Protein AF-A0A543JI62-F1 (afdb_monomer_lite)

pLDDT: mean 86.74, std 11.86, range [44.0, 97.31]

Secondary structure (DSSP, 8-state):
---THHHHHHHHHHHHHHHHHHHHHHHHHTTTTT----GGGG-GGGGGGHHHHHHHHHHHHHHHHHHHHHHHHHHHHHHHHHHHHHHHHHHHHHHHHTT-

Foldseek 3Di:
DPACVVVLVVLLVVLVVLLVVLVVQCVVCLCQLVDDDDLPVLPPVGSVCRVVSNVVSVVVNVVSVVSNVVSNVVSVVSNVVSVVRVVVVVVVVVVVVVVD

Radius of gyration: 23.53 Å; chains: 1; bounding box: 49×16×72 Å

Sequence (100 aa):
MAGYGTSTEAMQKASKGISDAAKETADGLKDVGQTQTIARDFGEAHQQHFTNYKAGIDNFGKGITNMTSVLGGFAGKIASGATTYGDVESTNAADLGSQY

Structure (mmCIF, N/CA/C/O backbone):
data_AF-A0A543JI62-F1
#
_entry.id   AF-A0A543JI62-F1
#
loop_
_atom_site.group_PDB
_atom_site.id
_atom_site.type_symbol
_atom_site.label_atom_id
_atom_site.label_alt_id
_atom_site.label_comp_id
_atom_site.label_asym_id
_atom_site.label_entity_id
_atom_site.label_seq_id
_atom_site.pdbx_PDB_ins_code
_atom_site.Cartn_x
_atom_site.Cartn_y
_atom_site.Cartn_z
_atom_site.occupancy
_atom_site.B_iso_or_equiv
_atom_site.auth_seq_id
_atom_site.auth_comp_id
_atom_site.auth_asym_id
_atom_site.auth_atom_id
_atom_site.pdbx_PDB_model_num
ATOM 1 N N . MET A 1 1 ? 16.624 8.944 -32.810 1.00 44.00 1 MET A N 1
ATOM 2 C CA . MET A 1 1 ? 15.835 7.830 -32.253 1.00 44.00 1 MET A CA 1
ATOM 3 C C . MET A 1 1 ? 15.779 8.029 -30.745 1.00 44.00 1 MET A C 1
ATOM 5 O O . MET A 1 1 ? 16.720 7.652 -30.066 1.00 44.00 1 MET A O 1
ATOM 9 N N . ALA A 1 2 ? 14.761 8.725 -30.227 1.00 51.81 2 ALA A N 1
ATOM 10 C CA . ALA A 1 2 ? 14.479 8.719 -28.789 1.00 51.81 2 ALA A CA 1
ATOM 11 C C . ALA A 1 2 ? 13.746 7.399 -28.518 1.00 51.81 2 ALA A C 1
ATOM 13 O O . ALA A 1 2 ? 12.530 7.315 -28.677 1.00 51.81 2 ALA A O 1
ATOM 14 N N . GLY A 1 3 ? 14.548 6.349 -28.343 1.00 52.00 3 GLY A N 1
ATOM 15 C CA . GLY A 1 3 ? 14.114 4.963 -28.231 1.00 52.00 3 GLY A CA 1
ATOM 16 C C . GLY A 1 3 ? 13.454 4.675 -26.888 1.00 52.00 3 GLY A C 1
ATOM 17 O O . GLY A 1 3 ? 13.443 5.516 -25.985 1.00 52.00 3 GLY A O 1
ATOM 18 N N . TYR A 1 4 ? 12.865 3.491 -26.773 1.00 58.25 4 TYR A N 1
ATOM 19 C CA . TYR A 1 4 ? 12.071 3.076 -25.621 1.00 58.25 4 TYR A CA 1
ATOM 20 C C . TYR A 1 4 ? 12.820 3.203 -24.282 1.00 58.25 4 TYR A C 1
ATOM 22 O O . TYR A 1 4 ? 12.144 3.362 -23.272 1.00 58.25 4 TYR A O 1
ATOM 30 N N . GLY A 1 5 ? 14.155 3.284 -24.265 1.00 63.34 5 GLY A N 1
ATOM 31 C CA . GLY A 1 5 ? 15.001 3.570 -23.101 1.00 63.34 5 GLY A CA 1
ATOM 32 C C . GLY A 1 5 ? 14.487 4.677 -22.168 1.00 63.34 5 GLY A C 1
ATOM 33 O O . GLY A 1 5 ? 14.325 4.455 -20.968 1.00 63.34 5 GLY A O 1
ATOM 34 N N . THR A 1 6 ? 14.130 5.857 -22.695 1.00 64.06 6 THR A N 1
ATOM 35 C CA . THR A 1 6 ? 13.585 6.949 -21.855 1.00 64.06 6 THR A CA 1
ATOM 36 C C . THR A 1 6 ? 12.212 6.591 -21.267 1.00 64.06 6 THR A C 1
ATOM 38 O O . THR A 1 6 ? 11.874 6.995 -20.154 1.00 64.06 6 THR A O 1
ATOM 41 N N . SER A 1 7 ? 11.420 5.793 -21.988 1.00 78.88 7 SER A N 1
ATOM 42 C CA . SER A 1 7 ? 10.116 5.311 -21.516 1.00 78.88 7 SER A CA 1
ATOM 43 C C . SER A 1 7 ? 10.263 4.184 -20.488 1.00 78.88 7 SER A C 1
ATOM 45 O O . SER A 1 7 ? 9.534 4.169 -19.499 1.00 78.88 7 SER A O 1
ATOM 47 N N . THR A 1 8 ? 11.233 3.279 -20.651 1.00 85.44 8 THR A N 1
ATOM 48 C CA . THR A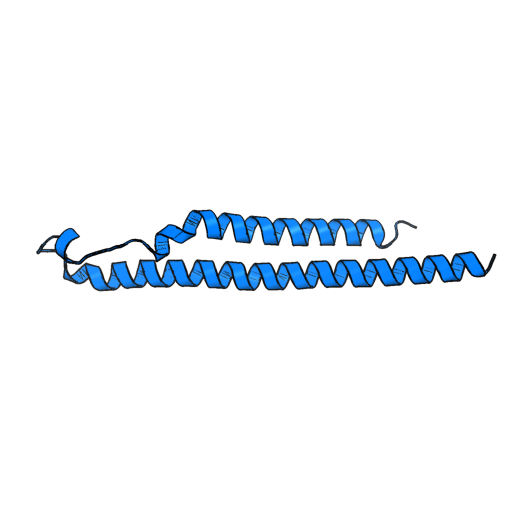 1 8 ? 11.505 2.190 -19.703 1.00 85.44 8 THR A CA 1
ATOM 49 C C . THR A 1 8 ? 12.066 2.712 -18.385 1.00 85.44 8 THR A C 1
ATOM 51 O O . THR A 1 8 ? 11.631 2.259 -17.328 1.00 85.44 8 THR A O 1
ATOM 54 N N . GLU A 1 9 ? 12.946 3.717 -18.413 1.00 86.94 9 GLU A N 1
ATOM 55 C CA . GLU A 1 9 ? 13.425 4.396 -17.200 1.00 86.94 9 GLU A CA 1
ATOM 56 C C . GLU A 1 9 ? 12.276 5.083 -16.450 1.00 86.94 9 GLU A C 1
ATOM 58 O O . GLU A 1 9 ? 12.138 4.938 -15.231 1.00 86.94 9 GLU A O 1
ATOM 63 N N . ALA A 1 10 ? 11.399 5.787 -17.175 1.00 89.94 10 ALA A N 1
ATOM 64 C CA . ALA A 1 10 ? 10.219 6.415 -16.589 1.00 89.94 10 ALA A CA 1
ATOM 65 C C . ALA A 1 10 ? 9.274 5.377 -15.955 1.00 89.94 10 ALA A C 1
ATOM 67 O O . ALA A 1 10 ? 8.780 5.592 -14.846 1.00 89.94 10 ALA A O 1
ATOM 68 N N . MET A 1 11 ? 9.064 4.230 -16.610 1.00 91.31 11 MET A N 1
ATOM 69 C CA . MET A 1 11 ? 8.262 3.125 -16.077 1.00 91.31 11 MET A CA 1
ATOM 70 C C . MET A 1 11 ? 8.888 2.510 -14.820 1.00 91.31 11 MET A C 1
ATOM 72 O O . MET A 1 11 ? 8.187 2.307 -13.829 1.00 91.31 11 MET A O 1
ATOM 76 N N . GLN A 1 12 ? 10.198 2.258 -14.813 1.00 92.56 12 GLN A N 1
ATOM 77 C CA . GLN A 1 12 ? 10.900 1.745 -13.631 1.00 92.56 12 GLN A CA 1
ATOM 78 C C . GLN A 1 12 ? 10.796 2.720 -12.455 1.00 92.56 12 GLN A C 1
ATOM 80 O O . GLN A 1 12 ? 10.470 2.316 -11.336 1.00 92.56 12 GLN A O 1
ATOM 85 N N . LYS A 1 13 ? 10.989 4.019 -12.710 1.00 94.19 13 LYS A N 1
ATOM 86 C CA . LYS A 1 13 ? 10.834 5.066 -11.694 1.00 94.19 13 LYS A CA 1
ATOM 87 C C . LYS A 1 13 ? 9.403 5.130 -11.157 1.00 94.19 13 LYS A C 1
ATOM 89 O O . LYS A 1 13 ? 9.219 5.240 -9.946 1.00 94.19 13 LYS A O 1
ATOM 94 N N . ALA A 1 14 ? 8.400 5.028 -12.028 1.00 94.38 14 ALA A N 1
ATOM 95 C CA . ALA A 1 14 ? 6.996 5.005 -11.628 1.00 94.38 14 ALA A CA 1
ATOM 96 C C . ALA A 1 14 ? 6.664 3.769 -10.777 1.00 94.38 14 ALA A C 1
ATOM 98 O O . ALA A 1 14 ? 6.065 3.904 -9.713 1.00 94.38 14 ALA A O 1
ATOM 99 N N . SER A 1 15 ? 7.108 2.579 -11.199 1.00 95.69 15 SER A N 1
ATOM 100 C CA . SER A 1 15 ? 6.947 1.331 -10.443 1.00 95.69 15 SER A CA 1
ATOM 101 C C . SER A 1 15 ? 7.549 1.440 -9.038 1.00 95.69 15 SER A C 1
ATOM 103 O O . SER A 1 15 ? 6.882 1.136 -8.043 1.00 95.69 15 SER A O 1
ATOM 105 N N . LYS A 1 16 ? 8.779 1.959 -8.940 1.00 95.88 16 LYS A N 1
ATOM 106 C CA . LYS A 1 16 ? 9.433 2.199 -7.654 1.00 95.88 16 LYS A CA 1
ATOM 107 C C . LYS A 1 16 ? 8.652 3.193 -6.793 1.00 95.88 16 LYS A C 1
ATOM 109 O O . LYS A 1 16 ? 8.360 2.876 -5.647 1.00 95.88 16 LYS A O 1
ATOM 114 N N . GLY A 1 17 ? 8.264 4.343 -7.344 1.00 97.19 17 GLY A N 1
ATOM 115 C CA . GLY A 1 17 ? 7.517 5.363 -6.603 1.00 97.19 17 GLY A CA 1
ATOM 116 C C . GLY A 1 17 ? 6.184 4.851 -6.051 1.00 97.19 17 GLY A C 1
ATOM 117 O O . GLY A 1 17 ? 5.856 5.115 -4.899 1.00 97.19 17 GLY A O 1
ATOM 118 N N . ILE A 1 18 ? 5.446 4.062 -6.839 1.00 96.00 18 ILE A N 1
ATOM 119 C CA . ILE A 1 18 ? 4.190 3.440 -6.395 1.00 96.00 18 ILE A CA 1
ATOM 120 C C . ILE A 1 18 ? 4.450 2.447 -5.258 1.00 96.00 18 ILE A C 1
ATOM 122 O O . ILE A 1 18 ? 3.742 2.470 -4.252 1.00 96.00 18 ILE A O 1
ATOM 126 N N . SER A 1 19 ? 5.464 1.590 -5.404 1.00 95.44 19 SER A N 1
ATOM 127 C CA . SER A 1 19 ? 5.816 0.591 -4.388 1.00 95.44 19 SER A CA 1
ATOM 128 C C . SER A 1 19 ? 6.266 1.238 -3.080 1.00 95.44 19 SER A C 1
ATOM 130 O O . SER A 1 19 ? 5.822 0.827 -2.009 1.00 95.44 19 SER A O 1
ATOM 132 N N . ASP A 1 20 ? 7.119 2.261 -3.166 1.00 96.50 20 ASP A N 1
ATOM 133 C CA . ASP A 1 20 ? 7.646 2.979 -2.007 1.00 96.50 20 ASP A CA 1
ATOM 134 C C . ASP A 1 20 ? 6.511 3.703 -1.268 1.00 96.50 20 ASP A C 1
ATOM 136 O O . ASP A 1 20 ? 6.361 3.508 -0.066 1.00 96.50 20 ASP A O 1
ATOM 140 N N . ALA A 1 21 ? 5.638 4.430 -1.978 1.00 95.25 21 ALA A N 1
ATOM 141 C CA . ALA A 1 21 ? 4.492 5.108 -1.368 1.00 95.25 21 ALA A CA 1
ATOM 142 C C . ALA A 1 21 ? 3.509 4.121 -0.710 1.00 95.25 21 ALA A C 1
ATOM 144 O O . ALA A 1 21 ? 3.008 4.366 0.391 1.00 95.25 21 ALA A O 1
ATOM 145 N N . ALA A 1 22 ? 3.248 2.979 -1.356 1.00 94.31 22 ALA A N 1
ATOM 146 C CA . ALA A 1 22 ? 2.385 1.933 -0.812 1.00 94.31 22 ALA A CA 1
ATOM 147 C C . ALA A 1 22 ? 2.967 1.298 0.459 1.00 94.31 22 ALA A C 1
ATOM 149 O O . ALA A 1 22 ? 2.221 0.972 1.387 1.00 94.31 22 ALA A O 1
ATOM 150 N N . LYS A 1 23 ? 4.292 1.121 0.498 1.00 92.69 23 LYS A N 1
ATOM 151 C CA . LYS A 1 23 ? 5.010 0.587 1.654 1.00 92.69 23 LYS A CA 1
ATOM 152 C C . LYS A 1 23 ? 5.084 1.599 2.791 1.00 92.69 23 LYS A C 1
ATOM 154 O O . LYS A 1 23 ? 4.749 1.246 3.911 1.00 92.69 23 LYS A O 1
ATOM 159 N N . GLU A 1 24 ? 5.452 2.844 2.507 1.00 94.31 24 GLU A N 1
ATOM 160 C CA . GLU A 1 24 ? 5.517 3.919 3.501 1.00 94.31 24 GLU A CA 1
ATOM 161 C C . GLU A 1 24 ? 4.152 4.140 4.161 1.00 94.31 24 GLU A C 1
ATOM 163 O O . GLU A 1 24 ? 4.053 4.219 5.385 1.00 94.31 24 GLU A O 1
ATOM 168 N N . THR A 1 25 ? 3.07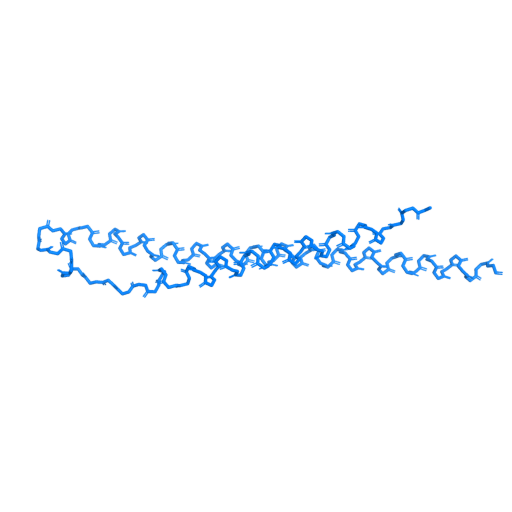9 4.127 3.364 1.00 89.94 25 THR A N 1
ATOM 169 C CA . THR A 1 25 ? 1.714 4.226 3.893 1.00 89.94 25 THR A CA 1
ATOM 170 C C . THR A 1 25 ? 1.360 3.029 4.779 1.00 89.94 25 THR A C 1
ATOM 172 O O . THR A 1 25 ? 0.763 3.209 5.839 1.00 89.94 25 THR A O 1
ATOM 175 N N . ALA A 1 26 ? 1.736 1.806 4.384 1.00 90.88 26 ALA A N 1
ATOM 176 C CA . ALA A 1 26 ? 1.532 0.630 5.228 1.00 90.88 26 ALA A CA 1
ATOM 177 C C . ALA A 1 26 ? 2.314 0.715 6.535 1.00 90.88 26 ALA A C 1
ATOM 179 O O . ALA A 1 26 ? 1.747 0.478 7.596 1.00 90.88 26 ALA A O 1
ATOM 180 N N . ASP A 1 27 ? 3.591 1.078 6.467 1.00 91.00 27 ASP A N 1
ATOM 181 C CA . ASP A 1 27 ? 4.468 1.155 7.628 1.00 91.00 27 ASP A CA 1
ATOM 182 C C . ASP A 1 27 ? 4.002 2.232 8.616 1.00 91.00 27 ASP A C 1
ATOM 184 O O . ASP A 1 27 ? 4.029 1.991 9.824 1.00 91.00 27 ASP A O 1
ATOM 188 N N . GLY A 1 28 ? 3.519 3.376 8.119 1.00 89.94 28 GLY A N 1
ATOM 189 C CA . GLY A 1 28 ? 2.985 4.464 8.942 1.00 89.94 28 GLY A CA 1
ATOM 190 C C . GLY A 1 28 ? 1.626 4.166 9.581 1.00 89.94 28 GLY A C 1
ATOM 191 O O . GLY A 1 28 ? 1.270 4.791 10.577 1.00 89.94 28 GLY A O 1
ATOM 192 N N . LEU A 1 29 ? 0.862 3.215 9.034 1.00 88.94 29 LEU A N 1
ATOM 193 C CA . LEU A 1 29 ? -0.495 2.909 9.499 1.00 88.94 29 LEU A CA 1
ATOM 194 C C . LEU A 1 29 ? -0.669 1.493 10.065 1.00 88.94 29 LEU A C 1
ATOM 196 O O . LEU A 1 29 ? -1.760 1.159 10.534 1.00 88.94 29 LEU A O 1
ATOM 200 N N . LYS A 1 30 ? 0.379 0.660 10.059 1.00 82.81 30 LYS A N 1
ATOM 201 C CA . LYS A 1 30 ? 0.335 -0.737 10.532 1.00 82.81 30 LYS A CA 1
ATOM 202 C C . LYS A 1 30 ? -0.185 -0.868 11.967 1.00 82.81 30 LYS A C 1
ATOM 204 O O . LYS A 1 30 ? -0.885 -1.830 12.276 1.00 82.81 30 LYS A O 1
ATOM 209 N N . ASP A 1 31 ? 0.094 0.128 12.807 1.00 88.19 31 ASP A N 1
ATOM 210 C CA . ASP A 1 31 ? -0.272 0.116 14.223 1.00 88.19 31 ASP A CA 1
ATOM 211 C C . ASP A 1 31 ? -1.756 0.453 14.439 1.00 88.19 31 ASP A C 1
ATOM 213 O O . ASP A 1 31 ? -2.347 0.054 15.444 1.00 88.19 31 ASP A O 1
ATOM 217 N N . VAL A 1 32 ? -2.408 1.127 13.480 1.00 87.25 32 VAL A N 1
ATOM 218 C CA . VAL A 1 32 ? -3.824 1.502 13.612 1.00 87.25 32 VAL A CA 1
ATOM 219 C C . VAL A 1 32 ? -4.680 0.245 13.704 1.00 87.25 32 VAL A C 1
ATOM 221 O O . VAL A 1 32 ? -5.398 0.073 14.682 1.00 87.25 32 VAL A O 1
ATOM 224 N N . GLY A 1 33 ? -4.534 -0.693 12.763 1.00 82.81 33 GLY A N 1
ATOM 225 C CA . GLY A 1 33 ? -5.253 -1.975 12.796 1.00 82.81 33 GLY A CA 1
ATOM 226 C C . GLY A 1 33 ? -4.885 -2.877 13.984 1.00 82.81 33 GLY A C 1
ATOM 227 O O . GLY A 1 33 ? -5.631 -3.796 14.315 1.00 82.81 33 GLY A O 1
ATOM 228 N N . GLN A 1 34 ? -3.750 -2.618 14.636 1.00 86.06 34 GLN A N 1
ATOM 229 C CA . GLN A 1 34 ? -3.262 -3.362 15.801 1.00 86.06 34 GLN A CA 1
ATOM 230 C C . GLN A 1 34 ? -3.608 -2.688 17.130 1.00 86.06 34 GLN A C 1
ATOM 232 O O . GLN A 1 34 ? -3.271 -3.217 18.192 1.00 86.06 34 GLN A O 1
ATOM 237 N N . THR A 1 35 ? -4.287 -1.540 17.089 1.00 88.75 35 THR A N 1
ATOM 238 C CA . THR A 1 35 ? -4.636 -0.791 18.291 1.00 88.75 35 THR A CA 1
ATOM 239 C C . THR A 1 35 ? -5.507 -1.664 19.191 1.00 88.75 35 THR A C 1
ATOM 241 O O . THR A 1 35 ? -6.622 -2.068 18.834 1.00 88.75 35 THR A O 1
ATOM 244 N N . GLN A 1 36 ? -4.974 -1.987 20.371 1.00 86.69 36 GLN A N 1
ATOM 245 C CA . GLN A 1 36 ? -5.732 -2.687 21.395 1.00 86.69 36 GLN A CA 1
ATOM 246 C C . GLN A 1 36 ? -6.811 -1.754 21.921 1.00 86.69 36 GLN A C 1
ATOM 248 O O . GLN A 1 36 ? -6.548 -0.613 22.290 1.00 86.69 36 GLN A O 1
ATOM 253 N N . THR A 1 37 ? -8.042 -2.246 21.938 1.00 88.00 37 THR A N 1
ATOM 254 C CA . THR A 1 37 ? -9.193 -1.497 22.427 1.00 88.00 37 THR A CA 1
ATOM 255 C C . THR A 1 37 ? -10.007 -2.427 23.305 1.00 88.00 37 THR A C 1
ATOM 257 O O . THR A 1 37 ? -10.214 -3.596 22.968 1.00 88.00 37 THR A O 1
ATOM 260 N N . ILE A 1 38 ? -10.457 -1.919 24.447 1.00 90.38 38 ILE A N 1
ATOM 261 C CA . ILE A 1 38 ? -11.331 -2.649 25.361 1.00 90.38 38 ILE A CA 1
ATOM 262 C C . ILE A 1 38 ? -12.569 -1.806 25.651 1.00 90.38 38 ILE A C 1
ATOM 264 O O . ILE A 1 38 ? -12.480 -0.592 25.821 1.00 90.38 38 ILE A O 1
ATOM 268 N N . ALA A 1 39 ? -13.734 -2.452 25.727 1.00 89.44 39 ALA A N 1
ATOM 269 C CA . ALA A 1 39 ? -15.013 -1.763 25.912 1.00 89.44 39 ALA A CA 1
ATOM 270 C C . ALA A 1 39 ? -15.049 -0.897 27.181 1.00 89.44 39 ALA A C 1
ATOM 272 O O . ALA A 1 39 ? -15.690 0.149 27.201 1.00 89.44 39 ALA A O 1
ATOM 273 N N . ARG A 1 40 ? -14.325 -1.312 28.229 1.00 90.44 40 ARG A N 1
ATOM 274 C CA . ARG A 1 40 ? -14.236 -0.581 29.498 1.00 90.44 40 ARG A CA 1
ATOM 275 C C . ARG A 1 40 ? -13.682 0.836 29.326 1.00 90.44 40 ARG A C 1
ATOM 277 O O . ARG A 1 40 ? -14.140 1.734 30.023 1.00 90.44 40 ARG A O 1
ATOM 284 N N . ASP A 1 41 ? -12.760 1.044 28.389 1.00 92.19 41 ASP A N 1
ATOM 285 C CA . ASP A 1 41 ? -12.096 2.340 28.195 1.00 92.19 41 ASP A CA 1
ATOM 286 C C . ASP A 1 41 ? -13.014 3.377 27.527 1.00 92.19 41 ASP A C 1
ATOM 288 O O . ASP A 1 41 ? -12.706 4.564 27.515 1.00 92.19 41 ASP A O 1
ATOM 292 N N . PHE A 1 42 ? -14.177 2.951 27.023 1.00 92.00 42 PHE A N 1
ATOM 293 C CA . PHE A 1 42 ? -15.216 3.844 26.506 1.00 92.00 42 PHE A CA 1
ATOM 294 C C . PHE A 1 42 ? -16.091 4.420 27.634 1.00 92.00 42 PHE A C 1
ATOM 296 O O . PHE A 1 42 ? -16.829 5.374 27.411 1.00 92.00 42 PHE A O 1
ATOM 303 N N . GLY A 1 43 ? -15.998 3.883 28.855 1.00 91.62 43 GLY A N 1
ATOM 304 C CA . GLY A 1 43 ? -16.873 4.235 29.972 1.00 91.62 43 GLY A CA 1
ATOM 305 C C . GLY A 1 43 ? -18.237 3.541 29.896 1.00 91.62 43 GLY A C 1
ATOM 306 O O . GLY A 1 43 ? -18.701 3.144 28.827 1.00 91.62 43 GLY A O 1
ATOM 307 N N . GLU A 1 44 ? -18.893 3.376 31.049 1.00 90.31 44 GLU A N 1
ATOM 308 C CA . GLU A 1 44 ? -20.143 2.604 31.179 1.00 90.31 44 GLU A CA 1
ATOM 309 C C . GLU A 1 44 ? -21.259 3.096 30.247 1.00 90.31 44 GLU A C 1
ATOM 311 O O . GLU A 1 44 ? -21.961 2.287 29.646 1.00 90.31 44 GLU A O 1
ATOM 316 N N . ALA A 1 45 ? -21.374 4.412 30.056 1.00 93.19 45 ALA A N 1
ATOM 317 C CA . ALA A 1 45 ? -22.415 5.026 29.233 1.00 93.19 45 ALA A CA 1
ATOM 318 C C . ALA A 1 45 ? -22.203 4.889 27.710 1.00 93.19 45 ALA A C 1
ATOM 320 O O . ALA A 1 45 ? -23.107 5.223 26.941 1.00 93.19 45 ALA A O 1
ATOM 321 N N . HIS A 1 46 ? -21.026 4.445 27.255 1.00 92.25 46 HIS A N 1
ATOM 322 C CA . HIS A 1 46 ? -20.659 4.435 25.832 1.00 92.25 46 HIS A CA 1
ATOM 323 C C . HIS A 1 46 ? -20.190 3.068 25.322 1.00 92.25 46 HIS A C 1
ATOM 325 O O . HIS A 1 46 ? -19.761 2.962 24.168 1.00 92.25 46 HIS A O 1
ATOM 331 N N . GLN A 1 47 ? -20.308 2.008 26.128 1.00 92.44 47 GLN A N 1
ATOM 332 C CA . GLN A 1 47 ? -19.898 0.654 25.737 1.00 92.44 47 GLN A CA 1
ATOM 333 C C . GLN A 1 47 ? -20.597 0.172 24.457 1.00 92.44 47 GLN A C 1
ATOM 335 O O . GLN A 1 47 ? -19.996 -0.556 23.669 1.00 92.44 47 GLN A O 1
ATOM 340 N N . GLN A 1 48 ? -21.823 0.633 24.182 1.00 91.69 48 GLN A N 1
ATOM 341 C CA . GLN A 1 48 ? -22.552 0.320 22.949 1.00 91.69 48 GLN A CA 1
ATOM 342 C C . GLN A 1 48 ? -21.829 0.766 21.665 1.00 91.69 48 GLN A C 1
ATOM 344 O O . GLN A 1 48 ? -22.099 0.228 20.593 1.00 91.69 48 GLN A O 1
ATOM 349 N N . HIS A 1 49 ? -20.907 1.732 21.744 1.00 93.88 49 HIS A N 1
ATOM 350 C CA . HIS A 1 49 ? -20.144 2.219 20.589 1.00 93.88 49 HIS A CA 1
ATOM 351 C C . HIS A 1 49 ? -18.875 1.402 20.319 1.00 93.88 49 HIS A C 1
ATOM 353 O O . HIS A 1 49 ? -18.331 1.471 19.214 1.00 93.88 49 HIS A O 1
ATOM 359 N N . PHE A 1 50 ? -18.426 0.606 21.296 1.00 94.31 50 PHE A N 1
ATOM 360 C CA . PHE A 1 50 ? -17.176 -0.147 21.224 1.00 94.31 50 PHE A CA 1
ATOM 361 C C . PHE A 1 50 ? -17.118 -1.065 20.000 1.00 94.31 50 PHE A C 1
ATOM 363 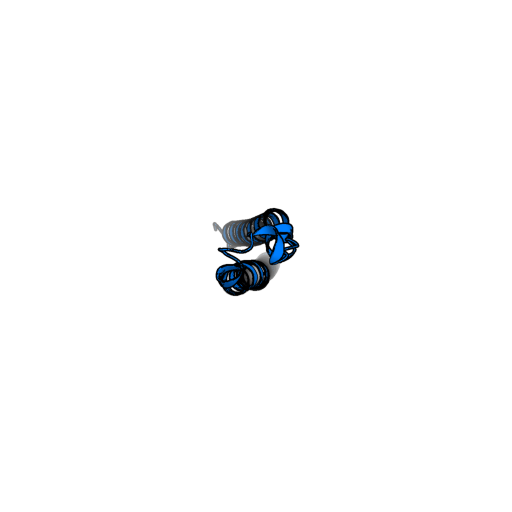O O . PHE A 1 50 ? -16.141 -1.037 19.257 1.00 94.31 50 PHE A O 1
ATOM 370 N N . THR A 1 51 ? -18.179 -1.836 19.746 1.00 93.31 51 THR A N 1
ATOM 371 C CA . THR A 1 51 ? -18.221 -2.793 18.630 1.00 93.31 51 THR A CA 1
ATOM 372 C C . THR A 1 51 ? -18.009 -2.108 17.282 1.00 93.31 51 THR A C 1
ATOM 374 O O . THR A 1 51 ? -17.206 -2.572 16.475 1.00 93.31 51 THR A O 1
ATOM 377 N N . ASN A 1 52 ? -18.680 -0.975 17.049 1.00 94.00 52 ASN A N 1
ATOM 378 C CA . ASN A 1 52 ? -18.555 -0.231 15.795 1.00 94.00 52 ASN A CA 1
ATOM 379 C C . ASN A 1 52 ? -17.165 0.394 15.649 1.00 94.00 52 ASN A C 1
ATOM 381 O O . ASN A 1 52 ? -16.589 0.363 14.564 1.00 94.00 52 ASN A O 1
ATOM 385 N N . TYR A 1 53 ? -16.609 0.920 16.741 1.00 93.69 53 TYR A N 1
ATOM 386 C CA . TYR A 1 53 ? -15.255 1.464 16.747 1.00 93.69 53 TYR A CA 1
ATOM 387 C C . TYR A 1 53 ? -14.207 0.388 16.441 1.00 93.69 53 TYR A C 1
ATOM 389 O O . TYR A 1 53 ? -13.382 0.562 15.543 1.00 93.69 53 TYR A O 1
ATOM 397 N N . LYS A 1 54 ? -14.286 -0.758 17.129 1.00 92.88 54 LYS A N 1
ATOM 398 C CA . LYS A 1 54 ? -13.390 -1.897 16.913 1.00 92.88 54 LYS A CA 1
ATOM 399 C C . LYS A 1 54 ? -13.480 -2.409 15.476 1.00 92.88 54 LYS A C 1
ATOM 401 O O . LYS A 1 54 ? -12.451 -2.582 14.828 1.00 92.88 54 LYS A O 1
ATOM 406 N N . ALA A 1 55 ? -14.693 -2.570 14.948 1.00 93.12 55 ALA A N 1
ATOM 407 C CA . ALA A 1 55 ? -14.899 -2.961 13.557 1.00 93.12 55 ALA A CA 1
ATOM 408 C C . ALA A 1 55 ? -14.303 -1.942 12.569 1.00 93.12 55 ALA A C 1
ATOM 410 O O . ALA A 1 55 ? -13.714 -2.335 11.563 1.00 93.12 55 ALA A O 1
ATOM 411 N N . GLY A 1 56 ? -14.418 -0.643 12.858 1.00 93.56 56 GLY A N 1
ATOM 412 C CA . GLY A 1 56 ? -13.815 0.423 12.057 1.00 93.56 56 GLY A CA 1
ATOM 413 C C . GLY A 1 56 ? -12.292 0.317 11.987 1.00 93.56 56 GLY A C 1
ATOM 414 O O . GLY A 1 56 ? -11.732 0.329 10.892 1.00 93.56 56 GLY A O 1
ATOM 415 N N . ILE A 1 57 ? -11.633 0.138 13.135 1.00 93.62 57 ILE A N 1
ATOM 416 C CA . ILE A 1 57 ? -10.178 -0.065 13.212 1.00 93.62 57 ILE A CA 1
ATOM 417 C C . ILE A 1 57 ? -9.744 -1.314 12.438 1.00 93.62 57 ILE A C 1
ATOM 419 O O . ILE A 1 57 ? -8.809 -1.252 11.636 1.00 93.62 57 ILE A O 1
ATOM 423 N N . ASP A 1 58 ? -10.441 -2.434 12.631 1.00 91.25 58 ASP A N 1
ATOM 424 C CA . ASP A 1 58 ? -10.105 -3.693 11.960 1.00 91.25 58 ASP A CA 1
ATOM 425 C C . ASP A 1 58 ? -10.264 -3.579 10.438 1.00 91.25 58 ASP A C 1
ATOM 427 O O . ASP A 1 58 ? -9.426 -4.066 9.674 1.00 91.25 58 ASP A O 1
ATOM 431 N N . ASN A 1 59 ? -11.324 -2.910 9.981 1.00 93.62 59 ASN A N 1
ATOM 432 C CA . ASN A 1 59 ? -11.562 -2.669 8.560 1.00 93.62 59 ASN A CA 1
ATOM 433 C C . ASN A 1 59 ? -10.528 -1.717 7.960 1.00 93.62 59 ASN A C 1
ATOM 435 O O . ASN A 1 59 ? -10.078 -1.945 6.838 1.00 93.62 59 ASN A O 1
ATOM 439 N N . PHE A 1 60 ? -10.116 -0.689 8.702 1.00 92.31 60 PHE A N 1
ATOM 440 C CA . PHE A 1 60 ? -9.061 0.219 8.270 1.00 92.31 60 PHE A CA 1
ATOM 441 C C . PHE A 1 60 ? -7.725 -0.517 8.102 1.00 92.31 60 PHE A C 1
ATOM 443 O O . PHE A 1 60 ? -7.108 -0.425 7.041 1.00 92.31 60 PHE A O 1
ATOM 450 N N . GLY A 1 61 ? -7.338 -1.340 9.085 1.00 91.62 61 GLY A N 1
ATOM 451 C CA . GLY A 1 61 ? -6.144 -2.189 9.008 1.00 91.62 61 GLY A CA 1
ATOM 452 C C . GLY A 1 61 ? -6.148 -3.112 7.784 1.00 91.62 61 GLY A C 1
ATOM 453 O O . GLY A 1 61 ? -5.192 -3.126 7.008 1.00 91.62 61 GLY A O 1
ATOM 454 N N . LYS A 1 62 ? -7.258 -3.825 7.548 1.00 91.31 62 LYS A N 1
ATOM 455 C CA . LYS A 1 62 ? -7.433 -4.665 6.347 1.00 91.31 62 LYS A CA 1
ATOM 456 C C . LYS A 1 62 ? -7.353 -3.853 5.053 1.00 91.31 62 LYS A C 1
ATOM 458 O O . LYS A 1 62 ? -6.763 -4.311 4.077 1.00 91.31 62 LYS A O 1
ATOM 463 N N . GLY A 1 63 ? -7.939 -2.656 5.041 1.00 92.75 63 GLY A N 1
ATOM 464 C CA . GLY A 1 63 ? -7.909 -1.742 3.901 1.00 92.75 63 GLY A CA 1
ATOM 465 C C . GLY A 1 63 ? -6.486 -1.357 3.502 1.00 92.75 63 GLY A C 1
ATOM 466 O O . GLY A 1 63 ? -6.150 -1.425 2.321 1.00 92.75 63 GLY A O 1
ATOM 467 N N . ILE A 1 64 ? -5.633 -1.045 4.481 1.00 92.44 64 ILE A N 1
ATOM 468 C CA . ILE A 1 64 ? -4.214 -0.736 4.255 1.00 92.44 64 ILE A CA 1
ATOM 469 C C . ILE A 1 64 ? -3.492 -1.935 3.640 1.00 92.44 64 ILE A C 1
ATOM 471 O O . ILE A 1 64 ? -2.851 -1.794 2.601 1.00 92.44 64 ILE A O 1
ATOM 475 N N . THR A 1 65 ? -3.641 -3.129 4.225 1.00 90.50 65 THR A N 1
ATOM 476 C CA . THR A 1 65 ? -3.019 -4.351 3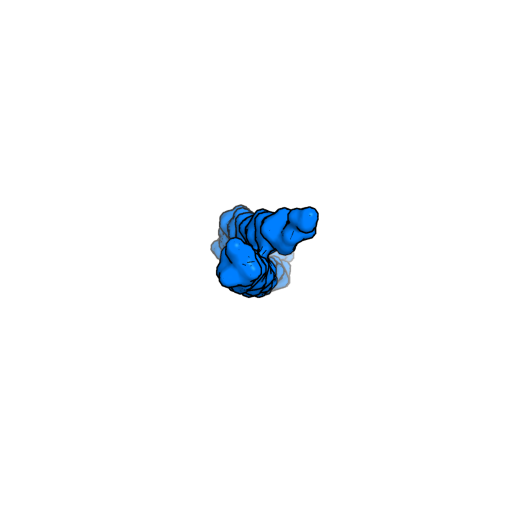.688 1.00 90.50 65 THR A CA 1
ATOM 477 C C . THR A 1 65 ? -3.449 -4.618 2.244 1.00 90.50 65 THR A C 1
ATOM 479 O O . THR A 1 65 ? -2.610 -4.902 1.386 1.00 90.50 65 THR A O 1
ATOM 482 N N . ASN A 1 66 ? -4.745 -4.482 1.954 1.00 93.88 66 ASN A N 1
ATOM 483 C CA . ASN A 1 66 ? -5.284 -4.682 0.612 1.00 93.88 66 ASN A CA 1
ATOM 484 C C . ASN A 1 66 ? -4.733 -3.655 -0.381 1.00 93.88 66 ASN A C 1
ATOM 486 O O . ASN A 1 66 ? -4.297 -4.029 -1.469 1.00 93.88 66 ASN A O 1
ATOM 490 N N . MET A 1 67 ? -4.714 -2.375 -0.008 1.00 93.31 67 MET A N 1
ATOM 491 C CA . MET A 1 67 ? -4.167 -1.307 -0.841 1.00 93.31 67 MET A CA 1
ATOM 492 C C . MET A 1 67 ? -2.698 -1.572 -1.182 1.00 93.31 67 MET A C 1
ATOM 494 O O . MET A 1 67 ? -2.326 -1.518 -2.352 1.00 93.31 67 MET A O 1
ATOM 498 N N . THR A 1 68 ? -1.872 -1.917 -0.193 1.00 93.56 68 THR A N 1
ATOM 499 C CA . THR A 1 68 ? -0.448 -2.197 -0.413 1.00 93.56 68 THR A CA 1
ATOM 500 C C . THR A 1 68 ? -0.233 -3.403 -1.318 1.00 93.56 68 THR A C 1
ATOM 502 O O . THR A 1 68 ? 0.622 -3.356 -2.201 1.00 93.56 68 THR A O 1
ATOM 505 N N . SER A 1 69 ? -1.041 -4.457 -1.172 1.00 94.31 69 SER A N 1
ATOM 506 C CA . SER A 1 69 ? -0.997 -5.617 -2.068 1.00 94.31 69 SER A CA 1
ATOM 507 C C . SER A 1 69 ? -1.353 -5.244 -3.513 1.00 94.31 69 SER A C 1
ATOM 509 O O 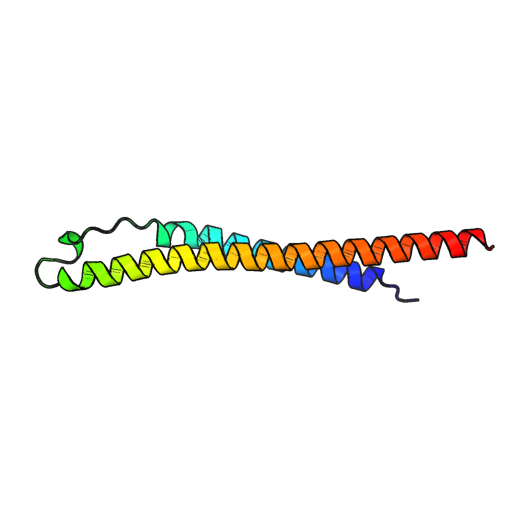. SER A 1 69 ? -0.616 -5.584 -4.442 1.00 94.31 69 SER A O 1
ATOM 511 N N . VAL A 1 70 ? -2.439 -4.489 -3.712 1.00 97.31 70 VAL A N 1
ATOM 512 C CA . VAL A 1 70 ? -2.896 -4.056 -5.042 1.00 97.31 70 VAL A CA 1
ATOM 513 C C . VAL A 1 70 ? -1.870 -3.143 -5.712 1.00 97.31 70 VAL A C 1
ATOM 515 O O . VAL A 1 70 ? -1.516 -3.366 -6.872 1.00 97.31 70 VAL A O 1
ATOM 518 N N . LEU A 1 71 ? -1.360 -2.143 -4.990 1.00 96.50 71 LEU A N 1
ATOM 519 C CA . LEU A 1 71 ? -0.366 -1.205 -5.514 1.00 96.50 71 LEU A CA 1
ATOM 520 C C . LEU A 1 71 ? 0.968 -1.896 -5.808 1.00 96.50 71 LEU A C 1
ATOM 522 O O . LEU A 1 71 ? 1.547 -1.652 -6.865 1.00 96.50 71 LEU A O 1
ATOM 526 N N . GLY A 1 72 ? 1.419 -2.807 -4.941 1.00 95.62 72 GLY A N 1
ATOM 527 C CA . GLY A 1 72 ? 2.613 -3.615 -5.188 1.00 95.62 72 GLY A CA 1
ATOM 528 C C . GLY A 1 72 ? 2.472 -4.487 -6.439 1.00 95.62 72 GLY A C 1
ATOM 529 O O . GLY A 1 72 ? 3.370 -4.522 -7.279 1.00 95.62 72 GLY A O 1
ATOM 530 N N . GLY A 1 73 ? 1.315 -5.128 -6.628 1.00 96.12 73 GLY A N 1
ATOM 531 C CA . GLY A 1 73 ? 1.028 -5.901 -7.838 1.00 96.12 73 GLY A CA 1
ATOM 532 C C . GLY A 1 73 ? 0.998 -5.043 -9.108 1.00 96.12 73 GLY A C 1
ATOM 533 O O . GLY A 1 73 ? 1.526 -5.444 -10.146 1.00 96.12 73 GLY A O 1
ATOM 534 N N . PHE A 1 74 ? 0.412 -3.846 -9.038 1.00 97.06 74 PHE A N 1
ATOM 535 C CA . PHE A 1 74 ? 0.397 -2.900 -10.154 1.00 97.06 74 PHE A CA 1
ATOM 536 C C . PHE A 1 74 ? 1.805 -2.407 -10.512 1.00 97.06 74 PHE A C 1
ATOM 538 O O . PHE A 1 74 ? 2.197 -2.465 -11.678 1.00 97.06 74 PHE A O 1
ATOM 545 N N . ALA A 1 75 ? 2.594 -2.002 -9.516 1.00 96.31 75 ALA A N 1
ATOM 546 C CA . ALA A 1 75 ? 3.984 -1.613 -9.707 1.00 96.31 75 ALA A CA 1
ATOM 547 C C . ALA A 1 75 ? 4.825 -2.751 -10.304 1.00 96.31 75 ALA A C 1
ATOM 549 O O . ALA A 1 75 ? 5.605 -2.511 -11.228 1.00 96.31 75 ALA A O 1
ATOM 550 N N . GLY A 1 76 ? 4.624 -3.990 -9.845 1.00 94.88 76 GLY A N 1
ATOM 551 C CA . GLY A 1 76 ? 5.265 -5.175 -10.414 1.00 94.88 76 GLY A CA 1
ATOM 552 C C . GLY A 1 76 ? 4.986 -5.326 -11.912 1.00 94.88 76 GLY A C 1
ATOM 553 O O . GLY A 1 76 ? 5.916 -5.499 -12.693 1.00 94.88 76 GLY A O 1
ATOM 554 N N . LYS A 1 77 ? 3.728 -5.154 -12.341 1.00 96.44 77 LYS A N 1
ATOM 555 C CA . LYS A 1 77 ? 3.361 -5.200 -13.768 1.00 96.44 77 LYS A CA 1
ATOM 556 C C . LYS A 1 77 ? 4.038 -4.102 -14.590 1.00 96.44 77 LYS A C 1
ATOM 558 O O . LYS A 1 77 ? 4.477 -4.375 -15.705 1.00 96.44 77 LYS A O 1
ATOM 563 N N . ILE A 1 78 ? 4.150 -2.885 -14.051 1.00 94.00 78 ILE A N 1
ATOM 564 C CA . ILE A 1 78 ? 4.874 -1.790 -14.719 1.00 94.00 78 ILE A CA 1
ATOM 565 C C . ILE A 1 78 ? 6.356 -2.147 -14.876 1.00 94.00 78 ILE A C 1
ATOM 567 O O . ILE A 1 78 ? 6.903 -1.976 -15.963 1.00 94.00 78 ILE A O 1
ATOM 571 N N . ALA A 1 79 ? 6.998 -2.664 -13.823 1.00 92.56 79 ALA A N 1
ATOM 572 C CA . ALA A 1 79 ? 8.404 -3.061 -13.879 1.00 92.56 79 ALA A CA 1
ATOM 573 C C . ALA A 1 79 ? 8.635 -4.161 -14.922 1.00 92.56 79 ALA A C 1
ATOM 575 O O . ALA A 1 79 ? 9.523 -4.024 -15.757 1.00 92.56 79 ALA A O 1
ATOM 576 N N . SER A 1 80 ? 7.796 -5.203 -14.931 1.00 92.19 80 SER A N 1
ATOM 577 C CA . SER A 1 80 ? 7.876 -6.269 -15.935 1.00 92.19 80 SER A CA 1
ATOM 578 C C . SER A 1 80 ? 7.720 -5.730 -17.356 1.00 92.19 80 SER A C 1
ATOM 580 O O . SER A 1 80 ? 8.503 -6.090 -18.228 1.00 92.19 80 SER A O 1
ATOM 582 N N . GLY A 1 81 ? 6.762 -4.825 -17.586 1.00 90.38 81 GLY A N 1
ATOM 583 C CA . GLY A 1 81 ? 6.598 -4.175 -18.886 1.00 90.38 81 GLY A CA 1
ATOM 584 C C . GLY A 1 81 ? 7.836 -3.379 -19.305 1.00 90.38 81 GLY A C 1
ATOM 585 O O . GLY A 1 81 ? 8.252 -3.467 -20.456 1.00 90.38 81 GLY A O 1
ATOM 586 N N . ALA A 1 82 ? 8.458 -2.649 -18.375 1.00 88.56 82 ALA A N 1
ATOM 587 C CA . ALA A 1 82 ? 9.682 -1.898 -18.646 1.00 88.56 82 ALA A CA 1
ATOM 588 C C . ALA A 1 82 ? 10.839 -2.816 -19.064 1.00 88.56 82 ALA A C 1
ATOM 590 O O . ALA A 1 82 ? 11.539 -2.508 -20.024 1.00 88.56 82 ALA A O 1
ATOM 591 N N . THR A 1 83 ? 11.011 -3.954 -18.384 1.00 87.56 83 THR A N 1
ATOM 592 C CA . THR A 1 83 ? 12.004 -4.970 -18.762 1.00 87.56 83 THR A CA 1
ATOM 593 C C . THR A 1 83 ? 11.731 -5.513 -20.161 1.00 87.56 83 THR A C 1
ATOM 595 O O . THR A 1 83 ? 12.626 -5.484 -20.995 1.00 87.56 83 THR A O 1
ATOM 598 N N . THR A 1 84 ? 10.490 -5.913 -20.464 1.00 88.88 84 THR A N 1
ATOM 599 C CA . THR A 1 84 ? 10.141 -6.436 -21.795 1.00 88.88 84 THR A CA 1
ATOM 600 C C . THR A 1 84 ? 10.437 -5.433 -22.910 1.00 88.88 84 THR A C 1
ATOM 602 O O . THR A 1 84 ? 11.007 -5.811 -23.929 1.00 88.88 84 THR A O 1
ATOM 605 N N . TYR A 1 85 ? 10.084 -4.156 -22.733 1.00 84.25 85 TYR A N 1
ATOM 606 C CA . TYR A 1 85 ? 10.396 -3.134 -23.737 1.00 84.25 85 TYR A CA 1
ATOM 607 C C . TYR A 1 85 ? 11.906 -2.903 -23.887 1.00 84.25 85 TYR A C 1
ATOM 609 O O . TYR A 1 85 ? 12.375 -2.741 -25.013 1.00 84.25 85 TYR A O 1
ATOM 617 N N . GLY A 1 86 ? 12.664 -2.934 -22.786 1.00 83.81 86 GLY A N 1
ATOM 618 C CA . GLY A 1 86 ? 14.122 -2.804 -22.814 1.00 83.81 86 GLY A CA 1
ATOM 619 C C . GLY A 1 86 ? 14.812 -3.969 -23.532 1.00 83.81 86 GLY A C 1
ATOM 620 O O . GLY A 1 86 ? 15.686 -3.745 -24.368 1.00 83.81 86 GLY A O 1
ATOM 621 N N . ASP A 1 87 ? 14.380 -5.206 -23.275 1.00 83.25 87 ASP A N 1
ATOM 622 C CA . ASP A 1 87 ? 14.937 -6.408 -23.911 1.00 83.25 87 ASP A CA 1
ATOM 623 C C . ASP A 1 87 ? 14.682 -6.420 -25.427 1.00 83.25 87 ASP A C 1
ATOM 625 O O . ASP A 1 87 ? 15.572 -6.748 -26.220 1.00 83.25 87 ASP A O 1
ATOM 629 N N . VAL A 1 88 ? 13.476 -6.016 -25.849 1.00 82.81 88 VAL A N 1
ATOM 630 C CA . VAL A 1 88 ? 13.122 -5.877 -27.272 1.00 82.81 88 VAL A CA 1
ATOM 631 C C . VAL A 1 88 ? 13.998 -4.824 -27.948 1.00 82.81 88 VAL A C 1
ATOM 633 O O . VAL A 1 88 ? 14.493 -5.055 -29.051 1.00 82.81 88 VAL A O 1
ATOM 636 N N . GLU A 1 89 ? 14.229 -3.682 -27.298 1.00 78.44 89 GLU A N 1
ATOM 637 C CA . GLU A 1 89 ? 15.110 -2.646 -27.839 1.00 78.44 89 GLU A CA 1
ATOM 638 C C . GLU A 1 89 ? 16.560 -3.133 -27.962 1.00 78.44 89 GLU A C 1
ATOM 640 O O . GLU A 1 89 ? 17.163 -2.960 -29.021 1.00 78.44 89 GLU A O 1
ATOM 645 N N . SER A 1 90 ? 17.100 -3.800 -26.936 1.00 79.00 90 SER A N 1
ATOM 646 C CA . SER A 1 90 ? 18.456 -4.363 -26.984 1.00 79.00 90 SER A CA 1
ATOM 647 C C . SER A 1 90 ? 18.612 -5.391 -28.105 1.00 79.00 90 SER A C 1
ATOM 649 O O . SER A 1 90 ? 19.651 -5.423 -28.763 1.00 79.00 90 SER A O 1
ATOM 651 N N . THR A 1 91 ? 17.589 -6.218 -28.335 1.00 80.50 91 THR A N 1
ATOM 652 C CA . THR A 1 91 ? 17.597 -7.224 -29.407 1.00 80.50 91 THR A CA 1
ATOM 653 C C . THR A 1 91 ? 17.613 -6.546 -30.775 1.00 80.50 91 THR A C 1
ATOM 655 O O . THR A 1 91 ? 18.492 -6.811 -31.591 1.00 80.50 91 THR A O 1
ATOM 658 N N . ASN A 1 92 ? 16.710 -5.587 -30.996 1.00 78.12 92 ASN A N 1
ATOM 659 C CA . ASN A 1 92 ? 16.636 -4.849 -32.257 1.00 78.12 92 ASN A CA 1
ATOM 660 C C . ASN A 1 92 ? 17.922 -4.056 -32.547 1.00 78.12 92 ASN A C 1
ATOM 662 O O . ASN A 1 92 ? 18.350 -3.965 -33.697 1.00 78.12 92 ASN A O 1
ATOM 666 N N . ALA A 1 93 ? 18.545 -3.476 -31.516 1.00 77.12 93 ALA A N 1
ATOM 667 C CA . ALA A 1 93 ? 19.808 -2.758 -31.652 1.00 77.12 93 ALA A CA 1
ATOM 668 C C . ALA A 1 93 ? 20.969 -3.693 -32.036 1.00 77.12 93 ALA A C 1
ATOM 670 O O . ALA A 1 93 ? 21.796 -3.321 -32.870 1.00 77.12 93 ALA A O 1
ATOM 671 N N . ALA A 1 94 ? 21.017 -4.903 -31.468 1.00 74.62 94 ALA A N 1
ATOM 672 C CA . ALA A 1 94 ? 22.015 -5.911 -31.818 1.00 74.62 94 ALA A CA 1
ATOM 673 C C . ALA A 1 94 ? 21.854 -6.403 -33.267 1.00 74.62 94 ALA A C 1
ATOM 675 O O . ALA A 1 94 ? 22.841 -6.473 -34.001 1.00 74.62 94 AL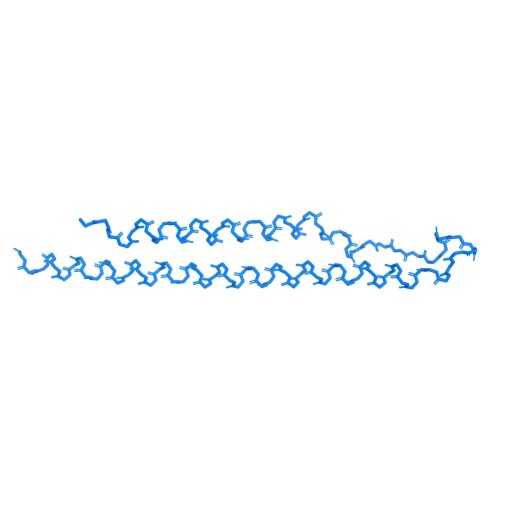A A O 1
ATOM 676 N N . ASP A 1 95 ? 20.619 -6.662 -33.704 1.00 71.19 95 ASP A N 1
ATOM 677 C CA . ASP A 1 95 ? 20.326 -7.112 -35.071 1.00 71.19 95 ASP A CA 1
ATOM 678 C C . ASP A 1 95 ? 20.690 -6.049 -36.118 1.00 71.19 95 ASP A C 1
ATOM 680 O O . ASP A 1 95 ? 21.288 -6.369 -37.145 1.00 71.19 95 ASP A O 1
ATOM 684 N N . LEU A 1 96 ? 20.393 -4.772 -35.848 1.00 69.81 96 LEU A N 1
ATOM 685 C CA . LEU A 1 96 ? 20.808 -3.653 -36.703 1.00 69.81 96 LEU A CA 1
ATOM 686 C C . LEU A 1 96 ? 22.334 -3.495 -36.746 1.00 69.81 96 LEU A C 1
ATOM 688 O O . LEU A 1 96 ? 22.890 -3.232 -37.809 1.00 69.81 96 LEU A O 1
ATOM 692 N N . GLY A 1 97 ? 23.016 -3.666 -35.610 1.00 60.78 97 GLY A N 1
ATOM 693 C CA . GLY A 1 97 ? 24.475 -3.586 -35.521 1.00 60.78 97 GLY A CA 1
ATOM 694 C C . GLY A 1 97 ? 25.206 -4.731 -36.227 1.00 60.78 97 GLY A C 1
ATOM 695 O O . GLY A 1 97 ? 26.340 -4.546 -36.646 1.00 60.78 97 GLY A O 1
ATOM 696 N N . SER A 1 98 ? 24.563 -5.890 -36.397 1.00 61.03 98 SER A N 1
ATOM 697 C CA . SER A 1 98 ? 25.112 -7.030 -37.145 1.00 61.03 98 SER A CA 1
ATOM 698 C C . SER A 1 98 ? 24.935 -6.913 -38.668 1.00 61.03 98 SER A C 1
ATOM 700 O O . SER A 1 98 ? 25.476 -7.746 -39.399 1.00 61.03 98 SER A O 1
ATOM 702 N N . GLN A 1 99 ? 24.150 -5.947 -39.156 1.00 55.94 99 GLN A N 1
ATOM 703 C CA . GLN A 1 99 ? 23.890 -5.738 -40.589 1.00 55.94 99 GLN A CA 1
ATOM 704 C C . GLN A 1 99 ? 24.846 -4.731 -41.256 1.00 55.94 99 GLN A C 1
ATOM 706 O O . GLN A 1 99 ? 24.742 -4.515 -42.465 1.00 55.94 99 GLN A O 1
ATOM 711 N N . TYR A 1 100 ? 25.780 -4.151 -40.497 1.00 47.69 100 TYR A N 1
ATOM 712 C CA . TYR A 1 100 ? 26.813 -3.217 -40.960 1.00 47.69 100 TYR A CA 1
ATOM 713 C C . TYR A 1 100 ? 28.202 -3.676 -40.512 1.00 47.69 100 TYR A C 1
ATOM 715 O O . TYR A 1 100 ? 29.177 -3.283 -41.191 1.00 47.69 100 TYR A O 1
#

Organism: NCBI:txid571190